Protein AF-A0A1M4W3L0-F1 (afdb_monomer_lite)

pLDDT: mean 86.4, std 12.93, range [44.12, 95.75]

Secondary structure (DSSP, 8-state):
-EEE-TTT--EEEPPHHHHHHHHHHHHTT-S-EEEE-TTT--EEEEBTTBTT-SSPPPP-S-SS--PPPEEPSS-SS-EEEEE--TTS--EEEETTT--EESSPP-

Structure (mmCIF, N/CA/C/O backbone):
data_AF-A0A1M4W3L0-F1
#
_entry.id   AF-A0A1M4W3L0-F1
#
loop_
_atom_site.group_PDB
_atom_site.id
_atom_site.type_symbol
_atom_site.label_atom_id
_atom_site.label_alt_id
_atom_site.label_comp_id
_atom_site.label_asym_id
_atom_site.label_entity_id
_atom_site.label_seq_id
_atom_site.pdbx_PDB_ins_code
_atom_site.Cartn_x
_atom_site.Cartn_y
_atom_site.Cartn_z
_atom_site.occupancy
_atom_site.B_iso_or_equiv
_atom_site.auth_seq_id
_atom_site.auth_comp_id
_atom_site.auth_asym_id
_atom_site.auth_atom_id
_atom_site.pdbx_PDB_model_num
ATOM 1 N N . MET A 1 1 ? -12.590 6.438 14.622 1.00 90.06 1 MET A N 1
ATOM 2 C CA . MET A 1 1 ? -12.817 5.854 13.272 1.00 90.06 1 MET A CA 1
ATOM 3 C C . MET A 1 1 ? -12.652 4.344 13.387 1.00 90.06 1 MET A C 1
ATOM 5 O O . MET A 1 1 ? -11.721 3.935 14.065 1.00 90.06 1 MET A O 1
ATOM 9 N N . LYS A 1 2 ? -13.506 3.515 12.770 1.00 94.69 2 LYS A N 1
ATOM 10 C CA . LYS A 1 2 ? -13.369 2.045 12.851 1.00 94.69 2 LYS A CA 1
ATOM 11 C C . LYS A 1 2 ? -12.507 1.504 11.717 1.00 94.69 2 LYS A C 1
ATOM 13 O O . LYS A 1 2 ? -12.712 1.892 10.569 1.00 94.69 2 LYS A O 1
ATOM 18 N N . ILE A 1 3 ? -11.586 0.604 12.044 1.00 94.19 3 ILE A N 1
ATOM 19 C CA . ILE A 1 3 ? -10.629 0.014 11.106 1.00 94.19 3 ILE A CA 1
ATOM 20 C C . ILE A 1 3 ? -10.677 -1.505 11.241 1.00 94.19 3 ILE A C 1
ATOM 22 O O . ILE A 1 3 ? -10.656 -2.030 12.353 1.00 94.19 3 ILE A O 1
ATOM 26 N N . ARG A 1 4 ? -10.715 -2.214 10.112 1.00 95.12 4 ARG A N 1
ATOM 27 C CA . ARG A 1 4 ? -10.526 -3.664 10.065 1.00 95.12 4 ARG A CA 1
ATOM 28 C C . ARG A 1 4 ? -9.047 -3.981 9.868 1.00 95.12 4 ARG A C 1
ATOM 30 O O . ARG A 1 4 ? -8.426 -3.535 8.909 1.00 95.12 4 ARG A O 1
ATOM 37 N N . CYS A 1 5 ? -8.494 -4.789 10.762 1.00 93.88 5 CYS A N 1
ATOM 38 C CA . CYS A 1 5 ? -7.146 -5.316 10.631 1.00 93.88 5 CYS A CA 1
ATOM 39 C C . CYS A 1 5 ? -7.099 -6.359 9.507 1.00 93.88 5 CYS A C 1
ATOM 41 O O . CYS A 1 5 ? -7.813 -7.353 9.561 1.00 93.88 5 CYS A O 1
ATOM 43 N N . THR A 1 6 ? -6.244 -6.189 8.501 1.00 90.50 6 THR A N 1
ATOM 44 C CA . THR A 1 6 ? -6.117 -7.169 7.405 1.00 90.50 6 THR A CA 1
ATOM 45 C C . THR A 1 6 ? -5.369 -8.437 7.830 1.00 90.50 6 THR A C 1
ATOM 47 O O . THR A 1 6 ? -5.579 -9.492 7.232 1.00 90.50 6 THR A O 1
ATOM 50 N N . SER A 1 7 ? -4.579 -8.367 8.907 1.00 90.25 7 SER A N 1
ATOM 51 C CA . SER A 1 7 ? -3.833 -9.505 9.460 1.00 90.25 7 SER A CA 1
ATOM 52 C C . SER A 1 7 ? -4.675 -10.397 10.375 1.00 90.25 7 SER A C 1
ATOM 54 O O . SER A 1 7 ? -4.708 -11.606 10.172 1.00 90.25 7 SER A O 1
ATOM 56 N N . CYS A 1 8 ? -5.364 -9.828 11.374 1.00 93.31 8 CYS A N 1
ATOM 57 C CA . CYS A 1 8 ? -6.183 -10.601 12.320 1.00 93.31 8 CYS A CA 1
ATOM 58 C C . CYS A 1 8 ? -7.695 -10.528 12.061 1.00 93.31 8 CYS A C 1
ATOM 60 O O . CYS A 1 8 ? -8.447 -11.190 12.762 1.00 93.31 8 CYS A O 1
ATOM 62 N N . GLN A 1 9 ? -8.146 -9.747 11.071 1.00 92.94 9 GLN A N 1
ATOM 63 C CA . GLN A 1 9 ? -9.554 -9.568 10.664 1.00 92.94 9 GLN A CA 1
ATOM 64 C C . GLN A 1 9 ? -10.479 -8.902 11.701 1.00 92.94 9 GLN A C 1
ATOM 66 O O . GLN A 1 9 ? -11.611 -8.542 11.364 1.00 92.94 9 GLN A O 1
ATOM 71 N N . GLU A 1 10 ? -9.981 -8.630 12.907 1.00 95.62 10 GLU A N 1
ATOM 72 C CA . GLU A 1 10 ? -10.710 -7.910 13.948 1.00 95.62 10 GLU A CA 1
ATOM 73 C C . GLU A 1 10 ? -10.874 -6.417 13.633 1.00 95.62 10 GLU A C 1
ATOM 75 O O . GLU A 1 10 ? -10.049 -5.794 12.952 1.00 95.62 10 GLU A O 1
ATOM 80 N N . ILE A 1 11 ? -11.952 -5.830 14.157 1.00 95.62 11 ILE A N 1
ATOM 81 C CA . ILE A 1 11 ? -12.253 -4.403 14.023 1.00 95.62 11 ILE A CA 1
ATOM 82 C C . ILE A 1 11 ? -11.852 -3.692 15.311 1.00 95.62 11 ILE A C 1
ATOM 84 O O . ILE A 1 11 ? -12.246 -4.104 16.399 1.00 95.62 11 ILE A O 1
ATOM 88 N N . PHE A 1 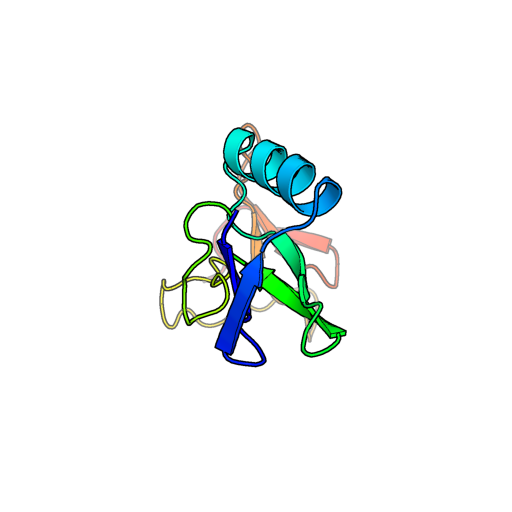12 ? -11.115 -2.594 15.181 1.00 95.00 12 PHE A N 1
ATOM 89 C CA . PHE A 1 12 ? -10.723 -1.751 16.304 1.00 95.00 12 PHE A CA 1
ATOM 90 C C . PHE A 1 12 ? -11.008 -0.276 16.021 1.00 95.00 12 PHE A C 1
ATOM 92 O O . PHE A 1 12 ? -11.163 0.147 14.870 1.00 95.00 12 PHE A O 1
ATOM 99 N N . ASP A 1 13 ? -11.087 0.511 17.090 1.00 95.69 13 ASP A N 1
ATOM 100 C CA . ASP A 1 13 ? -11.200 1.960 17.006 1.00 95.69 13 ASP A CA 1
ATOM 101 C C . ASP A 1 13 ? -9.811 2.596 16.913 1.00 95.69 13 ASP A C 1
ATOM 103 O O . ASP A 1 13 ? -8.919 2.321 17.719 1.00 95.69 13 ASP A O 1
ATOM 107 N N . ALA A 1 14 ? -9.640 3.457 15.913 1.00 93.19 14 ALA A N 1
ATOM 108 C CA . ALA A 1 14 ? -8.446 4.262 15.729 1.00 93.19 14 ALA A CA 1
ATOM 109 C C . ALA A 1 14 ? -8.206 5.155 16.953 1.00 93.19 14 ALA A C 1
ATOM 111 O O . ALA A 1 14 ? -9.129 5.807 17.447 1.00 93.19 14 ALA A O 1
ATOM 112 N N . ASN A 1 15 ? -6.957 5.234 17.408 1.00 94.88 15 ASN A N 1
ATOM 113 C CA . ASN A 1 15 ? -6.574 6.220 18.415 1.00 94.88 15 ASN A CA 1
ATOM 114 C C . ASN A 1 15 ? -6.461 7.634 17.801 1.00 94.88 15 ASN A C 1
ATOM 116 O O . ASN A 1 15 ? -6.485 7.803 16.582 1.00 94.88 15 ASN A O 1
ATOM 120 N N . LYS A 1 16 ? -6.294 8.664 18.641 1.00 95.06 16 LYS A N 1
ATOM 121 C CA . LYS A 1 16 ? -6.245 10.069 18.189 1.00 95.06 16 LYS A CA 1
ATOM 122 C C . LYS A 1 16 ? -5.164 10.347 17.139 1.00 95.06 16 LYS A C 1
ATOM 124 O O . LYS A 1 16 ? -5.372 11.189 16.268 1.00 95.06 16 LYS A O 1
ATOM 129 N N . ASP A 1 17 ? -4.020 9.680 17.224 1.00 94.75 17 ASP A N 1
ATOM 130 C CA . ASP A 1 17 ? -2.913 9.901 16.293 1.00 94.75 17 ASP A CA 1
ATOM 131 C C . ASP A 1 17 ? -3.167 9.190 14.960 1.00 94.75 17 ASP A C 1
ATOM 133 O O . ASP A 1 17 ? -2.977 9.784 13.898 1.00 94.75 17 ASP A O 1
ATOM 137 N N . GLN A 1 18 ? -3.716 7.974 15.006 1.00 94.25 18 GLN A N 1
ATOM 138 C CA . GLN A 1 18 ? -4.185 7.243 13.830 1.00 94.25 18 GLN A CA 1
ATOM 139 C C . GLN A 1 18 ? -5.311 7.996 13.111 1.00 94.25 18 GLN A C 1
ATOM 141 O O . GLN A 1 18 ? -5.299 8.076 11.889 1.00 94.25 18 GLN A O 1
ATOM 146 N N . GLU A 1 19 ? -6.252 8.607 13.838 1.00 94.88 19 GLU A N 1
ATOM 147 C CA . GLU A 1 19 ? -7.326 9.414 13.243 1.00 94.88 19 GLU A CA 1
ATOM 148 C C . GLU A 1 19 ? -6.793 10.654 12.519 1.00 94.88 19 GLU A C 1
ATOM 150 O O . GLU A 1 19 ? -7.218 10.948 11.398 1.00 94.88 19 GLU A O 1
ATOM 155 N N . LYS A 1 20 ? -5.839 11.371 13.125 1.00 95.75 20 LYS A N 1
ATOM 156 C CA . LYS A 1 20 ? -5.181 12.517 12.478 1.00 95.75 20 LYS A CA 1
ATOM 157 C C . LYS A 1 20 ? -4.446 12.088 11.214 1.00 95.75 20 LYS A C 1
ATOM 159 O O . LYS A 1 20 ? -4.596 12.726 10.172 1.00 95.75 20 LYS A O 1
ATOM 164 N N . PHE A 1 21 ? -3.681 11.003 11.301 1.00 94.88 21 PHE A N 1
ATOM 165 C CA . PHE A 1 21 ? -2.931 10.468 10.173 1.00 94.88 21 PHE A CA 1
ATOM 166 C C . PHE A 1 21 ? -3.853 10.005 9.038 1.00 94.88 21 PHE A C 1
ATOM 168 O O . PHE A 1 21 ? -3.640 10.381 7.888 1.00 94.88 21 PHE A O 1
ATOM 175 N N . LEU A 1 22 ? -4.927 9.279 9.355 1.00 94.75 22 LEU A N 1
ATOM 176 C CA . LEU A 1 22 ? -5.922 8.846 8.375 1.00 94.75 22 LEU A CA 1
ATOM 177 C C . LEU A 1 22 ? -6.630 10.026 7.714 1.00 94.75 22 LEU A C 1
ATOM 179 O O . LEU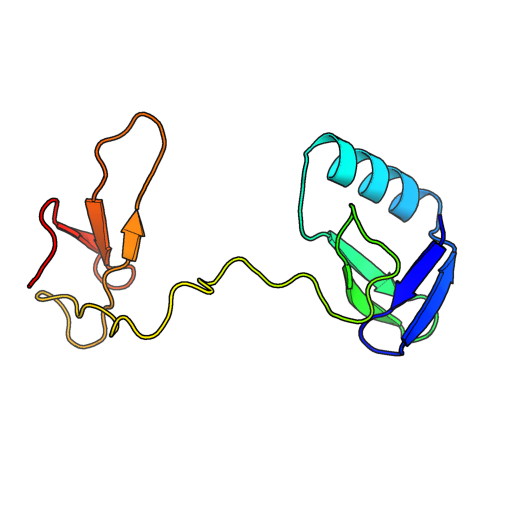 A 1 22 ? -6.784 10.039 6.498 1.00 94.75 22 LEU A O 1
ATOM 183 N N . THR A 1 23 ? -7.008 11.049 8.482 1.00 94.88 23 THR A N 1
ATOM 184 C CA . THR A 1 23 ? -7.640 12.257 7.931 1.00 94.88 23 THR A CA 1
ATOM 185 C C . THR A 1 23 ? -6.710 12.966 6.943 1.00 94.88 23 THR A C 1
ATOM 187 O O . THR A 1 23 ? -7.139 13.363 5.859 1.00 94.88 23 THR A O 1
ATOM 190 N N . TYR A 1 24 ? -5.422 13.080 7.282 1.00 95.12 24 TYR A N 1
ATOM 191 C CA . TYR A 1 24 ? -4.403 13.611 6.376 1.00 95.12 24 TYR A CA 1
ATOM 192 C C . TYR A 1 24 ? -4.256 12.754 5.107 1.0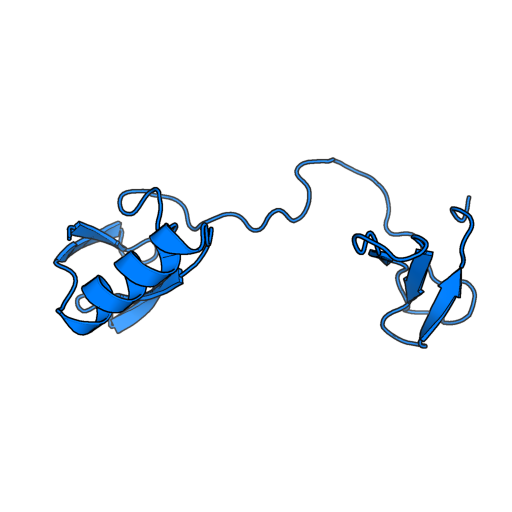0 95.12 24 TYR A C 1
ATOM 194 O O . TYR A 1 24 ? -4.272 13.292 3.999 1.00 95.12 24 TYR A O 1
ATOM 202 N N . ALA A 1 25 ? -4.165 11.430 5.258 1.00 93.69 25 ALA A N 1
ATOM 203 C CA . ALA A 1 25 ? -4.018 10.488 4.152 1.00 93.69 25 ALA A CA 1
ATOM 204 C C . ALA A 1 25 ? -5.208 10.544 3.178 1.00 93.69 25 ALA A C 1
ATOM 206 O O . ALA A 1 25 ? -5.010 10.623 1.963 1.00 93.69 25 ALA A O 1
ATOM 207 N N . ILE A 1 26 ? -6.435 10.598 3.711 1.00 93.06 26 ILE A N 1
ATOM 208 C CA . ILE A 1 26 ? -7.673 10.777 2.940 1.00 93.06 26 ILE A CA 1
ATOM 209 C C . ILE A 1 26 ? -7.632 12.104 2.173 1.00 93.06 26 ILE A C 1
ATOM 211 O O . ILE A 1 26 ? -7.879 12.124 0.969 1.00 93.06 26 ILE A O 1
ATOM 215 N N . GLY A 1 27 ? -7.259 13.205 2.836 1.00 92.44 27 GLY A N 1
ATOM 216 C CA . GLY A 1 27 ? -7.172 14.528 2.206 1.00 92.44 27 GLY A CA 1
ATOM 217 C C . GLY A 1 27 ? -6.137 14.619 1.079 1.00 92.44 27 GLY A C 1
ATOM 218 O O . GLY A 1 27 ? -6.280 15.437 0.174 1.00 92.44 27 GLY A O 1
ATOM 219 N N . LYS A 1 28 ? -5.108 13.767 1.104 1.00 92.19 28 LYS A N 1
ATOM 220 C CA . LYS A 1 28 ? -4.086 13.654 0.052 1.00 92.19 28 LYS A CA 1
ATOM 221 C C . LYS A 1 28 ? -4.411 12.608 -1.018 1.00 92.19 28 LYS A C 1
ATOM 223 O O . LYS A 1 28 ? -3.616 12.440 -1.937 1.00 92.19 28 LYS A O 1
ATOM 228 N N . GLY A 1 29 ? -5.539 11.902 -0.914 1.00 89.25 29 GLY A N 1
ATOM 229 C CA . GLY A 1 29 ? -5.899 10.834 -1.849 1.00 89.25 29 GLY A CA 1
ATOM 230 C C . GLY A 1 29 ? -4.943 9.636 -1.807 1.00 89.25 29 GLY A C 1
ATOM 231 O O . GLY A 1 29 ? -4.770 8.948 -2.814 1.00 89.25 29 GLY A O 1
ATOM 232 N N . GLN A 1 30 ? -4.289 9.394 -0.667 1.00 89.94 30 GLN A N 1
ATOM 233 C CA . GLN A 1 30 ? -3.417 8.234 -0.499 1.00 89.94 30 GLN A CA 1
ATOM 234 C C . GLN A 1 30 ? -4.244 6.945 -0.514 1.00 89.94 30 GLN A C 1
ATOM 236 O O . GLN A 1 30 ? -5.312 6.875 0.088 1.00 89.94 30 GLN A O 1
ATOM 241 N N . LYS A 1 31 ? -3.726 5.910 -1.182 1.00 88.25 31 LYS A N 1
ATOM 242 C CA . LYS A 1 31 ? -4.389 4.596 -1.308 1.00 88.25 31 LYS A CA 1
ATOM 243 C C . LYS A 1 31 ? -3.885 3.553 -0.313 1.00 88.25 31 LYS A C 1
ATOM 245 O O . LYS A 1 31 ? -4.421 2.454 -0.252 1.00 88.25 31 LYS A O 1
ATOM 250 N N . LEU A 1 32 ? -2.824 3.874 0.421 1.00 91.69 32 LEU A N 1
ATOM 251 C CA . LEU A 1 32 ? -2.197 2.979 1.381 1.00 91.69 32 LEU A CA 1
ATOM 252 C C . LEU A 1 32 ? -1.703 3.792 2.573 1.00 91.69 32 LEU A C 1
ATOM 254 O O . LEU A 1 32 ? -0.981 4.773 2.405 1.00 91.69 32 LEU A O 1
ATOM 258 N N . ALA A 1 33 ? -2.081 3.351 3.766 1.00 92.19 33 ALA A N 1
ATOM 259 C CA . ALA A 1 33 ? -1.578 3.832 5.041 1.00 92.19 33 ALA A CA 1
ATOM 260 C C . ALA A 1 33 ? -1.174 2.631 5.901 1.00 92.19 33 ALA A C 1
ATOM 262 O O . ALA A 1 33 ? -1.882 1.627 5.939 1.00 92.19 33 ALA A O 1
ATOM 263 N N . MET A 1 34 ? -0.040 2.738 6.589 1.00 94.44 34 MET A N 1
ATOM 264 C CA . MET A 1 34 ? 0.416 1.726 7.543 1.00 94.44 34 MET A CA 1
ATOM 265 C C . MET A 1 34 ? -0.037 2.126 8.944 1.00 94.44 34 MET A C 1
ATOM 267 O O . MET A 1 34 ? 0.226 3.251 9.368 1.00 94.44 34 MET A O 1
ATOM 271 N N . LEU A 1 35 ? -0.720 1.228 9.653 1.00 94.12 35 LEU A N 1
ATOM 272 C CA . LEU A 1 35 ? -1.213 1.455 11.013 1.00 94.12 35 LEU A CA 1
ATOM 273 C C . LEU A 1 35 ? -0.863 0.282 11.919 1.00 94.12 35 LEU A C 1
ATOM 275 O O . LEU A 1 35 ? -0.889 -0.858 11.477 1.00 94.12 35 LEU A O 1
ATOM 279 N N . ASP A 1 36 ? -0.646 0.535 13.204 1.00 95.06 36 ASP A N 1
ATOM 280 C CA . ASP A 1 36 ? -0.467 -0.544 14.176 1.00 95.06 36 ASP A CA 1
ATOM 281 C C . ASP A 1 36 ? -1.814 -1.017 14.732 1.00 95.06 36 ASP A C 1
ATOM 283 O O . ASP A 1 36 ? -2.617 -0.230 15.246 1.00 95.06 36 ASP A O 1
ATOM 287 N N . CYS A 1 37 ? -2.075 -2.320 14.635 1.00 94.50 37 CYS A N 1
ATOM 288 C CA . CYS A 1 37 ? -3.268 -2.924 15.211 1.00 94.50 37 CYS A CA 1
ATOM 289 C C . CYS A 1 37 ? -3.072 -3.143 16.722 1.00 94.50 37 CYS A C 1
ATOM 291 O O . CYS A 1 37 ? -2.181 -3.900 17.105 1.00 94.50 37 CYS A O 1
ATOM 293 N N . PRO A 1 38 ? -3.926 -2.589 17.601 1.00 94.31 38 PRO A N 1
ATOM 294 C CA . PRO A 1 38 ? -3.786 -2.758 19.050 1.00 94.31 38 PRO A CA 1
ATOM 295 C C . PRO A 1 38 ? -4.121 -4.176 19.542 1.00 94.31 38 PRO A C 1
ATOM 297 O O . PRO A 1 38 ? -3.844 -4.494 20.694 1.00 94.31 38 PRO A O 1
ATOM 300 N N . LEU A 1 39 ? -4.737 -5.013 18.697 1.00 94.69 39 LEU A N 1
ATOM 301 C CA . LEU A 1 39 ? -5.173 -6.367 19.055 1.00 94.69 39 LEU A CA 1
ATOM 302 C C . LEU A 1 39 ? -4.117 -7.428 18.732 1.00 94.69 39 LEU A C 1
ATOM 304 O O . LEU A 1 39 ? -3.900 -8.338 19.523 1.00 94.69 39 LEU A O 1
ATOM 308 N N . CYS A 1 40 ? -3.466 -7.323 17.570 1.00 94.81 40 CYS A N 1
ATOM 309 C CA . CYS A 1 40 ? -2.437 -8.277 17.145 1.00 94.81 40 CYS A CA 1
ATOM 310 C C . CYS A 1 40 ? -1.022 -7.685 17.119 1.00 94.81 40 CYS A C 1
ATOM 312 O O . CYS A 1 40 ? -0.088 -8.395 16.759 1.00 94.81 40 CYS A O 1
ATOM 314 N N . TYR A 1 41 ? -0.871 -6.397 17.448 1.00 93.88 41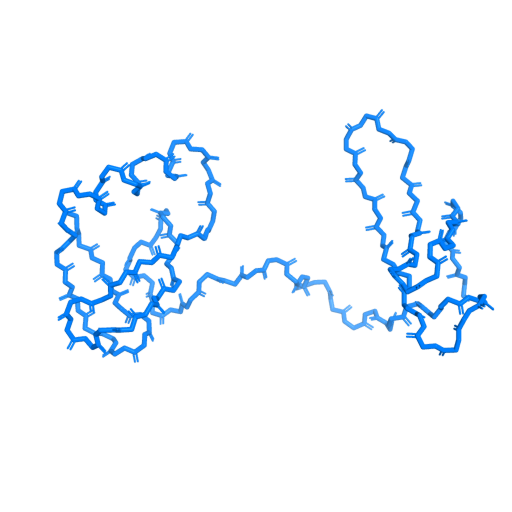 TYR A N 1
ATOM 315 C CA . TYR A 1 41 ? 0.394 -5.645 17.455 1.00 93.88 41 TYR A CA 1
ATOM 316 C C . TYR A 1 41 ? 1.152 -5.660 16.120 1.00 93.88 41 TYR A C 1
ATOM 318 O O . TYR A 1 41 ? 2.349 -5.393 16.065 1.00 93.88 41 TYR A O 1
ATOM 326 N N . GLY A 1 42 ? 0.449 -5.979 15.033 1.00 92.25 42 GLY A N 1
ATOM 327 C CA . GLY A 1 42 ? 1.001 -5.995 13.687 1.00 92.25 42 GLY A CA 1
ATOM 328 C C . GLY A 1 42 ? 0.854 -4.637 13.017 1.00 92.25 42 GLY A C 1
ATOM 329 O O . GLY A 1 42 ? -0.178 -3.980 13.175 1.00 92.25 42 GLY A O 1
ATOM 330 N N . SER A 1 43 ? 1.855 -4.267 12.220 1.00 92.62 43 SER A N 1
ATOM 331 C CA . SER A 1 43 ? 1.737 -3.154 11.282 1.00 92.62 43 SER A CA 1
ATOM 332 C C . SER A 1 43 ? 0.918 -3.613 10.079 1.00 92.62 43 SER A C 1
ATOM 334 O O . SER A 1 43 ? 1.278 -4.580 9.402 1.00 92.62 43 SER A O 1
ATOM 336 N N . VAL A 1 44 ? -0.218 -2.963 9.846 1.00 92.56 44 VAL A N 1
ATOM 337 C CA . VAL A 1 44 ? -1.200 -3.359 8.843 1.00 92.56 44 VAL A CA 1
ATOM 338 C C . VAL A 1 44 ? -1.380 -2.294 7.769 1.00 92.56 44 VAL A C 1
ATOM 340 O O . VAL A 1 44 ? -1.603 -1.124 8.091 1.00 92.56 44 VAL A O 1
ATOM 343 N N . PRO A 1 45 ? -1.324 -2.683 6.484 1.00 92.88 45 PRO A N 1
ATOM 344 C CA . PRO A 1 45 ? -1.682 -1.796 5.394 1.00 92.88 45 PRO A CA 1
ATOM 345 C C . PRO A 1 45 ? -3.208 -1.680 5.313 1.00 92.88 45 PRO A C 1
ATOM 347 O O . PRO A 1 45 ? -3.922 -2.687 5.234 1.00 92.88 45 PRO A O 1
ATOM 350 N N . VAL A 1 46 ? -3.704 -0.447 5.291 1.00 92.56 46 VAL A N 1
ATOM 351 C CA . VAL A 1 46 ? -5.123 -0.115 5.121 1.00 92.56 46 VAL A CA 1
ATOM 352 C C . VAL A 1 46 ? -5.306 0.882 3.985 1.00 92.56 46 VAL A C 1
ATOM 354 O O . VAL A 1 46 ? -4.427 1.702 3.720 1.00 92.56 46 VAL A O 1
ATOM 357 N N . ASP A 1 47 ? -6.453 0.815 3.315 1.00 92.62 47 ASP A N 1
ATOM 358 C CA . ASP A 1 47 ? -6.888 1.850 2.379 1.00 92.62 47 ASP A CA 1
ATOM 359 C C . ASP A 1 47 ? -7.576 2.970 3.181 1.00 92.62 47 ASP A C 1
ATOM 361 O O . ASP A 1 47 ? -8.634 2.714 3.767 1.00 92.62 47 ASP A O 1
ATOM 365 N N . PRO A 1 48 ? -7.030 4.202 3.230 1.00 91.81 48 PRO A N 1
ATOM 366 C CA . PRO A 1 48 ? -7.659 5.313 3.944 1.00 91.81 48 PRO A CA 1
ATOM 367 C C . PRO A 1 48 ? -9.088 5.618 3.472 1.00 91.81 48 PRO A C 1
ATOM 369 O O . PRO A 1 48 ? -9.909 6.060 4.273 1.00 91.81 48 PRO A O 1
ATOM 372 N N . ALA A 1 49 ? -9.409 5.358 2.199 1.00 89.38 49 ALA A N 1
ATOM 373 C CA . ALA A 1 49 ? -10.751 5.545 1.650 1.00 89.38 49 ALA A CA 1
ATOM 374 C C . ALA A 1 49 ? -11.698 4.369 1.961 1.00 89.38 49 ALA A C 1
ATOM 376 O O . ALA A 1 49 ? -12.916 4.513 1.852 1.00 89.38 49 ALA A O 1
ATOM 377 N N . ASN A 1 50 ? -11.160 3.212 2.363 1.00 91.44 50 ASN A N 1
ATOM 378 C CA . ASN A 1 50 ? -11.927 2.009 2.675 1.00 91.44 50 ASN A CA 1
ATOM 379 C C . ASN A 1 50 ? -11.339 1.234 3.870 1.00 91.44 50 ASN A C 1
ATOM 381 O O . ASN A 1 50 ? -10.792 0.136 3.741 1.00 91.44 50 ASN A O 1
ATOM 385 N N . LEU A 1 51 ? -11.519 1.799 5.065 1.00 91.56 51 LEU A N 1
ATOM 386 C CA . LEU A 1 51 ? -10.966 1.285 6.327 1.00 91.56 51 LEU A CA 1
ATOM 387 C C . LEU A 1 51 ? -11.532 -0.072 6.779 1.00 91.56 51 LEU A C 1
ATOM 389 O O . LEU A 1 51 ? -11.000 -0.677 7.708 1.00 91.56 51 LEU A O 1
ATOM 393 N N . LEU A 1 52 ? -12.619 -0.547 6.167 1.00 92.44 52 LEU A N 1
ATOM 394 C CA . LEU A 1 52 ? -13.268 -1.816 6.515 1.00 92.44 52 LEU A CA 1
ATOM 395 C C . LEU A 1 52 ? -12.997 -2.924 5.487 1.00 92.44 52 LEU A C 1
ATOM 397 O O . LEU A 1 52 ? -13.604 -3.996 5.566 1.00 92.44 52 LEU A O 1
ATOM 401 N N . SER A 1 53 ? -12.090 -2.694 4.535 1.00 88.00 53 SER A N 1
ATOM 402 C CA . SER A 1 53 ? -11.688 -3.711 3.566 1.00 88.00 53 SER A CA 1
ATOM 403 C C . SER A 1 53 ? -11.152 -4.969 4.262 1.00 88.00 53 SER A C 1
ATOM 405 O O . SER A 1 53 ? -10.395 -4.902 5.227 1.00 88.00 53 SER A O 1
ATOM 407 N N . HIS A 1 54 ? -11.539 -6.139 3.751 1.00 83.50 54 HIS A N 1
ATOM 408 C CA . HIS A 1 54 ? -10.963 -7.424 4.167 1.00 83.50 54 HIS A CA 1
ATOM 409 C C . HIS A 1 54 ? -9.587 -7.675 3.554 1.00 83.50 54 HIS A C 1
ATOM 411 O O . HIS A 1 54 ? -8.818 -8.489 4.064 1.00 83.50 54 HIS A O 1
ATOM 417 N N . GLN A 1 55 ? -9.308 -7.006 2.436 1.00 82.75 55 GLN A N 1
ATOM 418 C CA . GLN A 1 55 ? -8.076 -7.162 1.687 1.00 82.75 55 GLN A CA 1
ATOM 419 C C . GLN A 1 55 ? -7.179 -5.943 1.896 1.00 82.75 55 GLN A C 1
ATOM 421 O O . GLN A 1 55 ? -7.686 -4.815 1.926 1.00 82.75 55 GLN A O 1
ATOM 426 N N . PRO A 1 56 ? -5.859 -6.153 2.006 1.00 79.56 56 PRO A N 1
ATOM 427 C CA . PRO A 1 56 ? -4.912 -5.054 2.012 1.00 79.56 56 PRO A CA 1
ATOM 428 C C . PRO A 1 56 ? -5.028 -4.252 0.708 1.00 79.56 56 PRO A C 1
ATOM 430 O O . PRO A 1 56 ? -5.360 -4.829 -0.337 1.00 79.56 56 PRO A O 1
ATOM 433 N N . PRO A 1 57 ? -4.768 -2.934 0.749 1.00 79.00 57 PRO A N 1
ATOM 434 C CA . PRO A 1 57 ? -4.727 -2.116 -0.452 1.00 79.00 57 PRO A CA 1
ATOM 435 C C . PRO A 1 57 ? -3.755 -2.743 -1.450 1.00 79.00 57 PRO A C 1
ATOM 437 O O . PRO A 1 57 ? -2.571 -2.927 -1.169 1.00 79.00 57 PRO A O 1
ATOM 440 N N . GLN A 1 58 ? -4.275 -3.117 -2.617 1.00 69.06 58 GLN A N 1
ATOM 441 C CA . GLN A 1 58 ? -3.438 -3.617 -3.695 1.00 69.06 58 GLN A CA 1
ATOM 442 C C . GLN A 1 58 ? -2.657 -2.427 -4.244 1.00 69.06 58 GLN A C 1
ATOM 444 O O . GLN A 1 58 ? -3.257 -1.454 -4.715 1.00 69.06 58 GLN A O 1
ATOM 449 N N . SER A 1 59 ? -1.325 -2.501 -4.206 1.00 55.94 59 SER A N 1
ATOM 450 C CA . SER A 1 59 ? -0.521 -1.621 -5.043 1.00 55.94 59 SER A CA 1
ATOM 451 C C . SER A 1 59 ? -0.994 -1.811 -6.483 1.00 55.94 59 SER A C 1
ATOM 453 O O . SER A 1 59 ? -1.305 -2.924 -6.918 1.00 55.94 59 SER A O 1
ATOM 455 N N . GLN A 1 60 ? -1.084 -0.724 -7.244 1.00 50.44 60 GLN A N 1
ATOM 456 C CA . GLN A 1 60 ? -1.306 -0.797 -8.686 1.00 50.44 60 GLN A CA 1
ATOM 457 C C . GLN A 1 60 ? -0.056 -1.343 -9.398 1.00 50.44 60 GLN A C 1
ATOM 459 O O . GLN A 1 60 ? 0.338 -0.823 -10.436 1.00 50.44 60 GLN A O 1
ATOM 464 N N . ALA A 1 61 ? 0.548 -2.420 -8.885 1.00 48.47 61 ALA A N 1
ATOM 465 C CA . ALA A 1 61 ? 1.303 -3.352 -9.701 1.00 48.47 61 ALA A CA 1
AT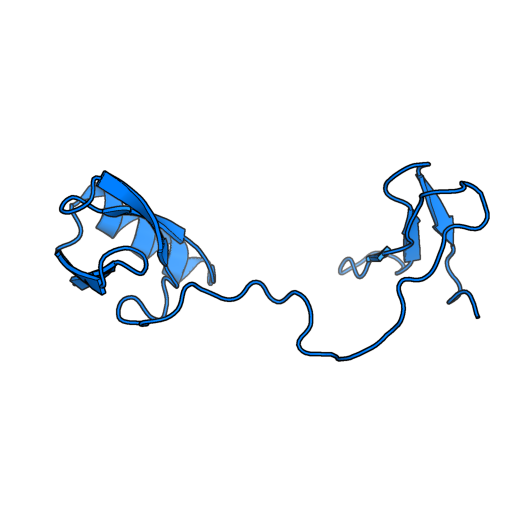OM 466 C C . ALA A 1 61 ? 0.293 -4.003 -10.662 1.00 48.47 61 ALA A C 1
ATOM 468 O O . ALA A 1 61 ? -0.287 -5.053 -10.401 1.00 48.47 61 ALA A O 1
ATOM 469 N N . THR A 1 62 ? -0.061 -3.224 -11.684 1.00 45.75 62 THR A N 1
ATOM 470 C CA . THR A 1 62 ? -0.621 -3.625 -12.967 1.00 45.75 62 THR A CA 1
ATOM 471 C C . THR A 1 62 ? -1.489 -4.887 -12.932 1.00 45.75 62 THR A C 1
ATOM 473 O O . THR A 1 62 ? -1.086 -5.981 -13.306 1.00 45.75 62 THR A O 1
ATOM 476 N N . LYS A 1 63 ? -2.798 -4.683 -12.732 1.00 44.81 63 LYS A N 1
ATOM 477 C CA . LYS A 1 63 ? -3.835 -5.513 -13.383 1.00 44.81 63 LYS A CA 1
ATOM 478 C C . LYS A 1 63 ? -3.850 -5.334 -14.923 1.00 44.81 63 LYS A C 1
ATOM 480 O O . LYS A 1 63 ? -4.863 -5.611 -15.559 1.00 44.81 63 LYS A O 1
ATOM 485 N N . LYS A 1 64 ? -2.752 -4.862 -15.535 1.00 45.00 64 LYS A N 1
ATOM 486 C CA . LYS A 1 64 ? -2.474 -4.961 -16.974 1.00 45.00 64 LYS A CA 1
ATOM 487 C C . LYS A 1 64 ? -1.595 -6.194 -17.146 1.00 45.00 64 LYS A C 1
ATOM 489 O O . LYS A 1 64 ? -0.468 -6.235 -16.672 1.00 45.00 64 LYS A O 1
ATOM 494 N N . GLY A 1 65 ? -2.209 -7.248 -17.665 1.00 44.12 65 GLY A N 1
ATOM 495 C CA . GLY A 1 65 ? -1.688 -8.600 -17.568 1.00 44.12 65 GLY A CA 1
ATOM 496 C C . GLY A 1 65 ? -0.444 -8.859 -18.404 1.00 44.12 65 GLY A C 1
ATOM 497 O O . GLY A 1 65 ? -0.220 -8.204 -19.407 1.00 44.12 65 GLY A O 1
ATOM 498 N N . LYS A 1 66 ? 0.275 -9.919 -18.026 1.00 50.28 66 LYS A N 1
ATOM 499 C CA . LYS A 1 66 ? 1.052 -10.799 -18.917 1.00 50.28 66 LYS A CA 1
ATOM 500 C C . LYS A 1 66 ? 2.074 -10.147 -19.868 1.00 50.28 66 LYS A C 1
ATOM 502 O O . LYS A 1 66 ? 2.551 -10.845 -20.760 1.00 50.28 66 LYS A O 1
ATOM 507 N N . GLU A 1 67 ? 2.440 -8.879 -19.720 1.00 60.41 67 GLU A N 1
ATOM 508 C CA . GLU A 1 67 ? 3.584 -8.345 -20.456 1.00 60.41 67 GLU A CA 1
ATOM 509 C C . GLU A 1 67 ? 4.851 -8.920 -19.827 1.00 60.41 67 GLU A C 1
ATOM 511 O O . GLU A 1 67 ? 5.059 -8.847 -18.614 1.00 60.41 67 GLU A O 1
ATOM 516 N N . LYS A 1 68 ? 5.652 -9.602 -20.653 1.00 70.56 68 LYS A N 1
ATOM 517 C CA . LYS A 1 68 ? 6.946 -10.120 -20.217 1.00 70.56 68 LYS A CA 1
ATOM 518 C C . LYS A 1 68 ? 7.818 -8.929 -19.798 1.00 70.56 68 LYS A C 1
ATOM 520 O O . LYS A 1 68 ? 7.787 -7.914 -20.493 1.00 70.56 68 LYS A O 1
ATOM 525 N N . PRO A 1 69 ? 8.589 -9.047 -18.705 1.00 78.75 69 PRO A N 1
ATOM 526 C CA . PRO A 1 69 ? 9.551 -8.018 -18.335 1.00 78.75 69 PRO A CA 1
ATOM 527 C C . PRO A 1 69 ? 10.520 -7.782 -19.498 1.00 78.75 69 PRO A C 1
ATOM 529 O O . PRO A 1 69 ? 11.045 -8.740 -20.071 1.00 78.75 69 PRO A O 1
ATOM 532 N N . VAL A 1 70 ? 10.726 -6.515 -19.856 1.00 86.50 70 VAL A N 1
ATOM 533 C CA . VAL A 1 70 ? 11.664 -6.117 -20.909 1.00 86.50 70 VAL A CA 1
ATOM 534 C C . VAL A 1 70 ? 13.070 -6.150 -20.316 1.00 86.50 70 VAL A C 1
ATOM 536 O O . VAL A 1 70 ? 13.332 -5.479 -19.321 1.00 86.50 70 VAL A O 1
ATOM 539 N N . GLN A 1 71 ? 13.959 -6.963 -20.881 1.00 89.44 71 GLN A N 1
ATOM 540 C CA . GLN A 1 71 ? 15.334 -7.093 -20.391 1.00 89.44 71 GLN A CA 1
ATOM 541 C C . GLN A 1 71 ? 16.176 -5.892 -20.825 1.00 89.44 71 GLN A C 1
ATOM 543 O O . GLN A 1 71 ? 16.010 -5.373 -21.929 1.00 89.44 71 GLN A O 1
ATOM 548 N N . CYS A 1 72 ? 17.081 -5.457 -19.954 1.00 90.12 72 CYS A N 1
ATOM 549 C CA . CYS A 1 72 ? 18.051 -4.426 -20.280 1.00 90.12 72 CYS A CA 1
ATOM 550 C C . CYS A 1 72 ? 19.082 -4.982 -21.278 1.00 90.12 72 CYS A C 1
ATOM 552 O O . CYS A 1 72 ? 19.652 -6.042 -21.024 1.00 90.12 72 CYS A O 1
ATOM 554 N N . PRO A 1 73 ? 19.372 -4.287 -22.390 1.00 88.69 73 PRO A N 1
ATOM 555 C CA . PRO A 1 73 ? 20.403 -4.732 -23.329 1.00 88.69 73 PRO A CA 1
ATOM 556 C C . PRO A 1 73 ? 21.831 -4.594 -22.771 1.00 88.69 73 PRO A C 1
ATOM 558 O O . PRO A 1 73 ? 22.728 -5.298 -23.225 1.00 88.69 73 PRO A O 1
ATOM 561 N N . GLU A 1 74 ? 22.046 -3.715 -21.787 1.00 90.44 74 GLU A N 1
ATOM 562 C CA . GLU A 1 74 ? 23.377 -3.379 -21.254 1.00 90.44 74 GLU A CA 1
ATOM 563 C C . GLU A 1 74 ? 23.796 -4.208 -20.031 1.00 90.44 74 GLU A C 1
ATOM 565 O O . GLU A 1 74 ? 24.967 -4.201 -19.649 1.00 90.44 74 GLU A O 1
ATOM 570 N N . CYS A 1 75 ? 22.871 -4.906 -19.365 1.00 89.94 75 CYS A N 1
ATOM 571 C CA . CYS A 1 75 ? 23.214 -5.730 -18.206 1.00 89.94 75 CYS A CA 1
ATOM 572 C C . CYS A 1 75 ? 22.385 -7.012 -18.132 1.00 89.94 75 CYS A C 1
ATOM 574 O O . CYS A 1 75 ? 21.227 -7.048 -18.534 1.00 89.94 75 CYS A O 1
ATOM 576 N N . ALA A 1 76 ? 23.004 -8.067 -17.599 1.00 87.25 76 ALA A N 1
ATOM 577 C CA . ALA A 1 76 ? 22.463 -9.424 -17.640 1.00 87.25 76 ALA A CA 1
ATOM 578 C C . ALA A 1 76 ? 21.175 -9.606 -16.822 1.00 87.25 76 ALA A C 1
ATOM 580 O O . ALA A 1 76 ? 20.305 -10.370 -17.228 1.00 87.25 76 ALA A O 1
ATOM 581 N N . ASP A 1 77 ? 21.063 -8.901 -15.695 1.00 88.38 77 ASP A N 1
ATOM 582 C CA . ASP A 1 77 ? 19.973 -9.079 -14.727 1.00 88.38 77 ASP A CA 1
ATOM 583 C C . ASP A 1 77 ? 19.004 -7.885 -14.687 1.00 88.38 77 ASP A C 1
ATOM 585 O O . ASP A 1 77 ? 18.043 -7.872 -13.915 1.00 88.38 77 ASP A O 1
ATOM 589 N N . GLY A 1 78 ? 19.251 -6.856 -15.502 1.00 88.56 78 GLY A N 1
ATOM 590 C CA . GLY A 1 78 ? 18.460 -5.633 -15.484 1.00 88.56 78 GLY A CA 1
ATOM 591 C C . GLY A 1 78 ? 17.121 -5.786 -16.184 1.00 88.56 78 GLY A C 1
ATOM 592 O O . GLY A 1 78 ? 17.027 -6.327 -17.283 1.00 88.56 78 GLY A O 1
ATOM 593 N N . VAL A 1 79 ? 16.084 -5.208 -15.584 1.00 91.00 79 VAL A N 1
ATOM 594 C CA . VAL A 1 79 ? 14.759 -5.083 -16.195 1.00 91.00 79 VAL A CA 1
ATOM 595 C C . VAL A 1 79 ? 14.463 -3.610 -16.443 1.00 91.00 79 VAL A C 1
ATOM 597 O O . VAL A 1 79 ? 14.646 -2.767 -15.563 1.00 91.00 79 VAL A O 1
ATOM 600 N N . LEU A 1 80 ? 13.992 -3.305 -17.647 1.00 90.50 80 LEU A N 1
ATOM 601 C CA . LEU A 1 80 ? 13.550 -1.972 -18.022 1.00 90.50 80 LEU A CA 1
ATOM 602 C C . LEU A 1 80 ? 12.142 -1.713 -17.486 1.00 90.50 80 LEU A C 1
ATOM 604 O O . LEU A 1 80 ? 11.213 -2.492 -17.711 1.00 90.50 80 LEU A O 1
ATOM 608 N N . SER A 1 81 ? 11.994 -0.584 -16.800 1.00 89.50 81 SER A N 1
ATOM 609 C CA . SER A 1 81 ? 10.716 -0.064 -16.318 1.00 89.50 81 SER A CA 1
ATOM 610 C C . SER A 1 81 ? 10.337 1.178 -17.111 1.00 89.50 81 SER A C 1
ATOM 612 O O . SER A 1 81 ? 11.184 2.034 -17.357 1.00 89.50 81 SER A O 1
ATOM 614 N N . TYR A 1 82 ? 9.069 1.273 -17.508 1.00 89.56 82 TYR A N 1
ATOM 615 C CA . TYR A 1 82 ? 8.548 2.468 -18.164 1.00 89.56 82 TYR A CA 1
ATOM 616 C C . TYR A 1 82 ? 8.311 3.572 -17.132 1.00 89.56 82 TYR A C 1
ATOM 618 O O . TYR A 1 82 ? 7.567 3.363 -16.170 1.00 89.56 82 TYR A O 1
ATOM 626 N N . ILE A 1 83 ? 8.948 4.718 -17.341 1.00 89.31 83 ILE A N 1
ATOM 627 C CA . ILE A 1 83 ? 8.859 5.914 -16.512 1.00 89.31 83 ILE A CA 1
ATOM 628 C C . ILE A 1 83 ? 7.982 6.929 -17.249 1.00 89.31 83 ILE A C 1
ATOM 630 O O . ILE A 1 83 ? 8.302 7.365 -18.356 1.00 89.31 83 ILE A O 1
ATOM 634 N N . ASP A 1 84 ? 6.842 7.241 -16.639 1.00 88.94 84 ASP A N 1
ATOM 635 C CA . ASP A 1 84 ? 5.832 8.186 -17.125 1.00 88.94 84 ASP A CA 1
ATOM 636 C C . ASP A 1 84 ? 5.706 9.301 -16.085 1.00 88.94 84 ASP A C 1
ATOM 638 O O . ASP A 1 84 ? 4.837 9.257 -15.208 1.00 88.94 84 ASP A O 1
ATOM 642 N N . ASP A 1 85 ? 6.655 10.237 -16.129 1.00 83.75 85 ASP A N 1
ATOM 643 C CA . ASP A 1 85 ? 6.720 11.369 -15.210 1.00 83.75 85 ASP A CA 1
ATOM 644 C C . ASP A 1 85 ? 6.052 12.601 -15.844 1.00 83.75 85 ASP A C 1
ATOM 646 O O . ASP A 1 85 ? 6.500 13.102 -16.881 1.00 83.75 85 ASP A O 1
ATOM 650 N N . PRO A 1 86 ? 4.970 13.136 -15.244 1.00 85.19 86 PRO A N 1
ATOM 651 C CA . PRO A 1 86 ? 4.242 14.255 -15.826 1.00 85.19 86 PRO A CA 1
ATOM 652 C C . PRO A 1 86 ? 5.117 15.504 -16.004 1.00 85.19 86 PRO A C 1
ATOM 654 O O . PRO A 1 86 ? 5.534 16.125 -15.028 1.00 85.19 86 PRO A O 1
ATOM 657 N N . GLY A 1 87 ? 5.303 15.926 -17.256 1.00 81.75 87 GLY A N 1
ATOM 658 C CA . GLY A 1 87 ? 6.080 17.119 -17.612 1.00 81.75 87 GLY A CA 1
ATOM 659 C C . GLY A 1 87 ? 7.501 16.826 -18.094 1.00 81.75 87 GLY A C 1
ATOM 660 O O . GLY A 1 87 ? 8.176 17.758 -18.530 1.00 81.75 87 GLY A O 1
ATOM 661 N N . GLU A 1 88 ? 7.919 15.562 -18.076 1.00 83.38 88 GLU A N 1
ATOM 662 C CA . GLU A 1 88 ? 9.163 15.096 -18.681 1.00 83.38 88 GLU A CA 1
ATOM 663 C C . GLU A 1 88 ? 8.881 14.203 -19.897 1.00 83.38 88 GLU A C 1
ATOM 665 O O . GLU A 1 88 ? 7.739 13.840 -20.185 1.00 83.38 88 GLU A O 1
ATOM 670 N N . GLU A 1 89 ? 9.924 13.918 -20.673 1.00 87.00 89 GLU A N 1
ATOM 671 C CA . GLU A 1 89 ? 9.829 12.956 -21.766 1.00 87.00 89 GLU A CA 1
ATOM 672 C C . GLU A 1 89 ? 9.824 11.542 -21.184 1.00 87.00 89 GLU A C 1
ATOM 674 O O . GLU A 1 89 ? 10.706 11.192 -20.406 1.00 87.00 89 GLU A O 1
ATOM 679 N N . ASN A 1 90 ? 8.837 10.729 -21.554 1.00 90.81 90 ASN A N 1
ATOM 680 C CA . ASN A 1 90 ? 8.721 9.366 -21.045 1.00 90.81 90 ASN A CA 1
ATOM 681 C C . ASN A 1 90 ? 9.859 8.485 -21.576 1.00 90.81 90 ASN A C 1
ATOM 683 O O . ASN A 1 90 ? 10.184 8.530 -22.763 1.00 90.81 90 ASN A O 1
ATOM 687 N N . PHE A 1 91 ? 10.408 7.619 -20.726 1.00 91.94 91 PHE A N 1
ATOM 688 C CA . PHE A 1 91 ? 11.528 6.747 -21.088 1.00 91.94 91 PHE A CA 1
ATOM 689 C C . PHE A 1 91 ? 11.458 5.385 -20.391 1.00 91.94 91 PHE A C 1
ATOM 691 O O . PHE A 1 91 ? 10.692 5.163 -19.458 1.00 91.94 91 PHE A O 1
ATOM 698 N N . TRP A 1 92 ? 12.279 4.446 -20.846 1.00 91.62 92 TRP A N 1
ATOM 699 C CA . TRP A 1 92 ? 12.520 3.156 -20.213 1.00 91.62 92 TRP A CA 1
ATOM 700 C C . TRP A 1 92 ? 13.844 3.206 -19.466 1.00 91.62 92 TRP A C 1
ATOM 702 O O . TRP A 1 92 ? 14.890 3.415 -20.077 1.00 91.62 92 TRP A O 1
ATOM 712 N N . GLY A 1 93 ? 13.806 3.016 -18.151 1.00 91.06 93 GLY A N 1
ATOM 713 C CA . GLY A 1 93 ? 14.989 3.039 -17.294 1.00 91.06 93 GLY A CA 1
ATOM 714 C C . GLY A 1 93 ? 15.309 1.663 -16.722 1.00 91.06 93 GLY A C 1
ATOM 715 O O . GLY A 1 93 ? 14.412 0.948 -16.267 1.00 91.06 93 GLY A O 1
ATOM 716 N N . CYS A 1 94 ? 16.589 1.293 -16.715 1.00 93.50 94 CYS A N 1
ATOM 717 C CA . CYS A 1 94 ? 17.080 0.124 -15.992 1.00 93.50 94 CYS A CA 1
ATOM 718 C C . CYS A 1 94 ? 17.497 0.519 -14.571 1.00 93.50 94 CYS A C 1
ATOM 720 O O . CYS A 1 94 ? 18.404 1.333 -14.399 1.00 93.50 94 CYS A O 1
ATOM 722 N N . GLY A 1 95 ? 16.887 -0.099 -13.555 1.00 90.25 95 GLY A N 1
ATOM 723 C CA . GLY A 1 95 ? 17.228 0.151 -12.148 1.00 90.25 95 GLY A CA 1
ATOM 724 C C . GLY A 1 95 ? 18.602 -0.381 -11.719 1.00 90.25 95 GLY A C 1
ATOM 725 O O . GLY A 1 95 ? 19.163 0.118 -10.751 1.00 90.25 95 GLY A O 1
ATOM 726 N N . GLU A 1 96 ? 19.156 -1.353 -12.450 1.00 93.12 96 GLU A N 1
ATOM 727 C CA . GLU A 1 96 ? 20.424 -2.010 -12.093 1.00 93.12 96 GLU A CA 1
ATOM 728 C C . GLU A 1 96 ? 21.652 -1.272 -12.639 1.00 93.12 96 GLU A C 1
ATOM 730 O O . GLU A 1 96 ? 22.662 -1.140 -11.953 1.00 93.12 96 GLU A O 1
ATOM 735 N N . CYS A 1 97 ? 21.587 -0.789 -13.884 1.00 92.56 97 CYS A N 1
ATOM 736 C CA . CYS A 1 97 ? 22.730 -0.148 -14.546 1.00 92.56 97 CYS A CA 1
ATOM 737 C C . CYS A 1 97 ? 22.499 1.316 -14.939 1.00 92.56 97 CYS A C 1
ATOM 739 O O . CYS A 1 97 ? 23.426 1.962 -15.420 1.00 92.56 97 CYS A O 1
ATOM 741 N N . GLY A 1 98 ? 21.286 1.849 -14.762 1.00 91.31 98 GLY A N 1
ATOM 742 C CA . GLY A 1 98 ? 20.956 3.233 -15.113 1.00 91.31 98 GLY A CA 1
ATOM 743 C C . GLY A 1 98 ? 20.840 3.504 -16.616 1.00 91.31 98 GLY A C 1
A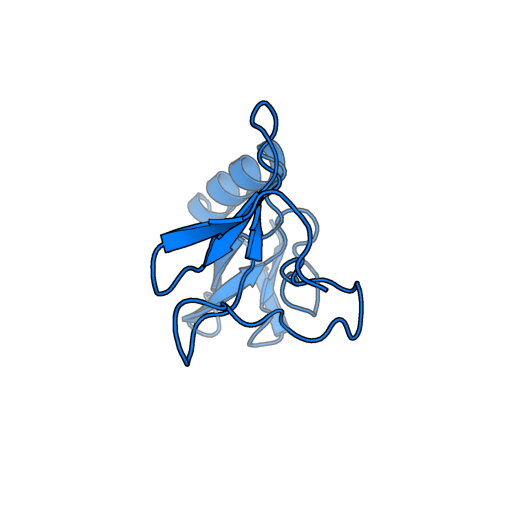TOM 744 O O . GLY A 1 98 ? 20.787 4.662 -17.015 1.00 91.31 98 GLY A O 1
ATOM 745 N N . HIS A 1 99 ? 20.813 2.469 -17.461 1.00 93.31 99 HIS A N 1
ATOM 746 C CA . HIS A 1 99 ? 20.603 2.638 -18.898 1.00 93.31 99 HIS A CA 1
ATOM 747 C C . HIS A 1 99 ? 19.198 3.185 -19.193 1.00 93.31 99 HIS A C 1
ATOM 749 O O . HIS A 1 99 ? 18.220 2.735 -18.591 1.00 93.31 99 HIS A O 1
ATOM 755 N N . VAL A 1 100 ? 19.114 4.139 -20.123 1.00 92.50 100 VAL A N 1
ATOM 756 C CA . VAL A 1 100 ? 17.884 4.850 -20.497 1.00 92.50 100 VAL A CA 1
ATOM 757 C C . VAL A 1 100 ? 17.634 4.690 -21.994 1.00 92.50 100 VAL A C 1
ATOM 759 O O . VAL A 1 100 ? 18.534 4.928 -22.797 1.00 92.50 100 VAL A O 1
ATOM 762 N N . ILE A 1 101 ? 16.410 4.309 -22.364 1.00 91.06 101 ILE A N 1
ATOM 763 C CA . ILE A 1 101 ? 15.967 4.135 -23.753 1.00 91.06 101 ILE A CA 1
ATOM 764 C C . ILE A 1 101 ? 14.646 4.881 -23.949 1.00 91.06 101 ILE A C 1
ATOM 766 O O . ILE A 1 101 ? 13.717 4.703 -23.169 1.00 91.06 101 ILE A O 1
ATOM 770 N N . PHE A 1 102 ? 14.535 5.694 -24.995 1.00 88.38 102 PHE A N 1
ATOM 771 C CA . PHE A 1 102 ? 13.323 6.480 -25.266 1.00 88.38 102 PHE A CA 1
ATOM 772 C C . PHE A 1 102 ? 12.305 5.723 -26.139 1.00 88.38 102 PHE A C 1
ATOM 774 O O . PHE A 1 102 ? 11.098 5.911 -26.003 1.00 88.38 102 PHE A O 1
ATOM 781 N N . ASP A 1 103 ? 12.767 4.776 -26.961 1.00 82.56 103 ASP A N 1
ATOM 782 C CA . ASP A 1 103 ? 11.916 3.890 -27.759 1.00 82.56 103 ASP A CA 1
ATOM 783 C C . ASP A 1 103 ? 11.593 2.583 -27.026 1.00 82.56 103 ASP A C 1
ATOM 785 O O . ASP A 1 103 ? 12.421 2.037 -26.296 1.00 82.56 103 ASP A O 1
ATOM 789 N N . ARG A 1 104 ? 10.389 2.035 -27.246 1.00 70.75 104 ARG A N 1
ATOM 790 C CA . ARG A 1 104 ? 10.022 0.723 -26.691 1.00 70.75 104 ARG A CA 1
ATOM 791 C C . ARG A 1 104 ? 10.933 -0.359 -27.295 1.00 70.75 104 ARG A C 1
ATOM 793 O O . ARG A 1 104 ? 10.829 -0.595 -28.500 1.00 70.75 104 ARG A O 1
ATOM 800 N N . PRO A 1 105 ? 11.746 -1.070 -26.489 1.00 66.94 105 PRO A N 1
ATOM 801 C CA . PRO A 1 105 ? 12.521 -2.201 -26.981 1.00 66.94 105 PRO A CA 1
ATOM 802 C C . PRO A 1 105 ? 11.557 -3.311 -27.414 1.00 66.94 105 PRO A C 1
ATOM 804 O O . PRO A 1 105 ? 10.628 -3.655 -26.675 1.00 66.94 105 PRO A O 1
ATOM 807 N N . SER A 1 106 ? 11.738 -3.807 -28.637 1.00 61.25 106 SER A N 1
ATOM 808 C CA . SER A 1 106 ? 10.937 -4.878 -29.249 1.00 61.25 106 SER A CA 1
ATOM 809 C C . SER A 1 106 ? 11.290 -6.259 -28.716 1.00 61.25 106 SER A C 1
ATOM 811 O O . SER A 1 106 ? 12.509 -6.532 -28.632 1.00 61.25 106 SER A O 1
#

Foldseek 3Di:
DWAQALVPRDIDDDDPVRVVVLVVCVVVQHQWDWDQDPPPRDTGIAGSVCRNDNHHRDDPPDPPDDDDFDADPVDDPWTWDWDDDPPDQIWTATPPPGDIGNDDDD

Sequence (106 aa):
MKIRCTSCQEIFDANKDQEKFLTYAIGKGQKLAMLDCPLCYGSVPVDPANLLSHQPPQSQATKKGKEKPVQCPECADGVLSYIDDPGEENFWGCGECGHVIFDRPS

Organism: NCBI:txid288992

Radius of gyration: 19.21 Å; chains: 1; bounding box: 37×28×48 Å